Protein AF-A0A2V8LDD4-F1 (afdb_monomer_lite)

Foldseek 3Di:
DPADDPVLVVVLLVVLCVLVVVDPVSVVLSVLLVVLVPDDDDVVSLVSNLVSLVVSLVSCVVSVVVVSNVSSVVNSVRSVD

Radius of gyration: 11.64 Å; chains: 1; bounding box: 26×21×31 Å

Secondary structure (DSSP, 8-state):
--PPPHHHHHHHHHHHHHHTTT-HHHHHHHHHHHHHHHS-S-HHHHHHHHHHHHHHHHHHHHTT-HHHHHHHHHHHHHTT-

Structure (mmCIF, N/CA/C/O backbone):
data_AF-A0A2V8LDD4-F1
#
_entry.id   AF-A0A2V8LDD4-F1
#
loop_
_atom_site.group_PDB
_atom_site.id
_atom_site.type_symbol
_atom_site.label_atom_id
_atom_site.label_alt_id
_atom_site.label_comp_id
_atom_site.label_asym_id
_atom_site.label_entity_id
_atom_site.label_seq_id
_atom_site.pdbx_PDB_ins_code
_atom_site.Cartn_x
_atom_site.Cartn_y
_atom_site.Cartn_z
_atom_site.occupancy
_atom_site.B_iso_or_equiv
_atom_site.auth_seq_id
_atom_site.auth_comp_id
_atom_site.auth_asym_id
_atom_site.auth_atom_id
_atom_site.pdbx_PDB_model_num
ATOM 1 N N . MET A 1 1 ? 11.525 6.21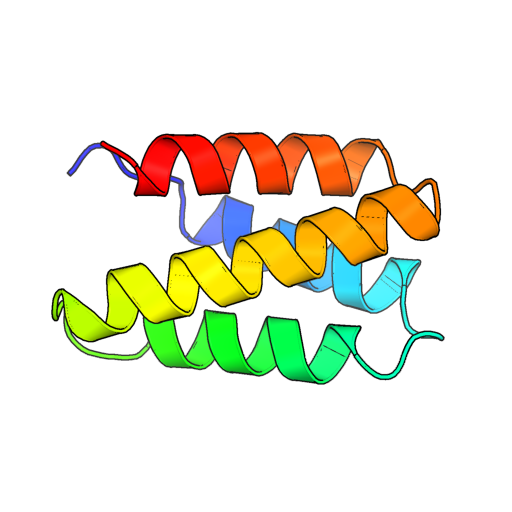6 -17.162 1.00 40.12 1 MET A N 1
ATO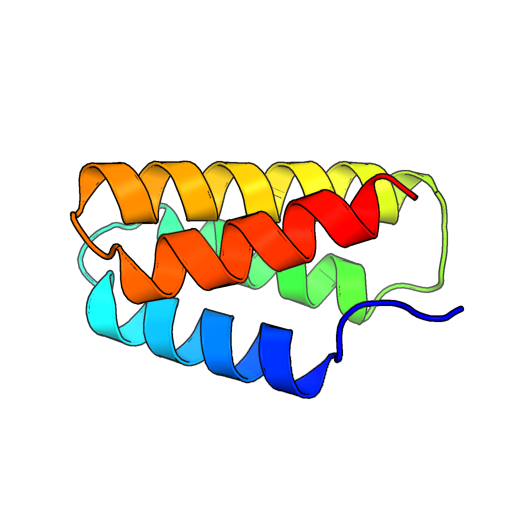M 2 C CA . MET A 1 1 ? 10.254 5.790 -16.551 1.00 40.12 1 MET A CA 1
ATOM 3 C C . MET A 1 1 ? 9.902 6.856 -15.527 1.00 40.12 1 MET A C 1
ATOM 5 O O . MET A 1 1 ? 10.521 6.890 -14.474 1.00 40.12 1 MET A O 1
ATOM 9 N N . GLU A 1 2 ? 9.036 7.812 -15.870 1.00 43.91 2 GLU A N 1
ATOM 10 C CA . GLU A 1 2 ? 8.532 8.797 -14.895 1.00 43.91 2 GLU A CA 1
ATOM 11 C C . GLU A 1 2 ? 7.450 8.114 -14.045 1.00 43.91 2 GLU A C 1
ATOM 13 O O . GLU A 1 2 ? 6.256 8.350 -14.204 1.00 43.91 2 GLU A O 1
ATOM 18 N N . GLY A 1 3 ? 7.883 7.146 -13.236 1.00 60.75 3 GLY A N 1
ATOM 19 C CA . GLY A 1 3 ? 7.047 6.415 -12.290 1.00 60.75 3 GLY A CA 1
ATOM 20 C C . GLY A 1 3 ? 6.998 7.119 -10.936 1.00 60.75 3 GLY A C 1
ATOM 21 O O . GLY A 1 3 ? 7.812 8.000 -10.649 1.00 60.75 3 GLY A O 1
ATOM 22 N N . PHE A 1 4 ? 6.040 6.719 -10.101 1.00 67.88 4 PHE A N 1
ATOM 23 C CA . PHE A 1 4 ? 5.945 7.149 -8.704 1.00 67.88 4 PHE A CA 1
ATOM 24 C C . PHE A 1 4 ? 7.296 6.990 -8.005 1.00 67.88 4 PHE A C 1
ATOM 26 O O . PHE A 1 4 ? 8.050 6.049 -8.252 1.00 67.88 4 PHE A O 1
ATOM 33 N N . SER A 1 5 ? 7.603 7.917 -7.102 1.00 78.69 5 SER A N 1
ATOM 34 C CA . SER A 1 5 ? 8.795 7.803 -6.269 1.00 78.69 5 SER A CA 1
ATOM 35 C C . SER A 1 5 ? 8.645 6.599 -5.335 1.00 78.69 5 SER A C 1
ATOM 37 O O . SER A 1 5 ? 7.681 6.534 -4.568 1.00 78.69 5 SER A O 1
ATOM 39 N N . SER A 1 6 ? 9.607 5.672 -5.373 1.00 76.31 6 SER A N 1
ATOM 40 C CA . SER A 1 6 ? 9.675 4.534 -4.444 1.00 76.31 6 SER A CA 1
ATOM 41 C C . SER A 1 6 ? 9.654 5.000 -2.988 1.00 76.31 6 SER A C 1
ATOM 43 O O . SER A 1 6 ? 8.936 4.430 -2.178 1.00 76.31 6 SER A O 1
ATOM 45 N N . VAL A 1 7 ? 10.322 6.118 -2.691 1.00 80.75 7 VAL A N 1
ATOM 46 C CA . VAL A 1 7 ? 10.325 6.765 -1.370 1.00 80.75 7 VAL A CA 1
ATOM 47 C C . VAL A 1 7 ? 8.919 7.209 -0.952 1.00 80.75 7 VAL A C 1
ATOM 49 O O . VAL A 1 7 ? 8.518 7.029 0.197 1.00 80.75 7 VAL A O 1
ATOM 52 N N . VAL A 1 8 ? 8.134 7.773 -1.878 1.00 84.12 8 VAL A N 1
ATOM 53 C CA . VAL A 1 8 ? 6.742 8.174 -1.598 1.00 84.12 8 VAL A CA 1
ATOM 54 C C . VAL A 1 8 ? 5.863 6.950 -1.355 1.00 84.12 8 VAL A C 1
ATOM 56 O O . VAL A 1 8 ? 4.999 6.989 -0.475 1.00 84.12 8 VAL A O 1
ATOM 59 N N . LEU A 1 9 ? 6.078 5.867 -2.107 1.00 86.44 9 LEU A N 1
ATOM 60 C CA . LEU A 1 9 ? 5.366 4.612 -1.897 1.00 86.44 9 LEU A CA 1
ATOM 61 C C . LEU A 1 9 ? 5.717 4.011 -0.532 1.00 86.44 9 LEU A C 1
ATOM 63 O O . LEU A 1 9 ? 4.805 3.789 0.254 1.00 86.44 9 LEU A O 1
ATOM 67 N N . GLU A 1 10 ? 6.996 3.841 -0.202 1.00 87.75 10 GLU A N 1
ATOM 68 C CA . GLU A 1 10 ? 7.443 3.303 1.090 1.00 87.75 10 GLU A CA 1
ATOM 69 C C . GLU A 1 10 ? 6.912 4.109 2.276 1.00 87.75 10 GLU A C 1
ATOM 71 O O . GLU A 1 10 ? 6.279 3.536 3.161 1.00 87.75 10 GLU A O 1
ATOM 76 N N . SER A 1 11 ? 7.035 5.440 2.244 1.00 90.00 11 SER A N 1
ATOM 77 C CA . SER A 1 11 ? 6.470 6.303 3.289 1.00 90.00 11 SER A CA 1
ATOM 78 C C . SER A 1 11 ? 4.945 6.162 3.397 1.00 90.00 11 SER A C 1
ATOM 80 O O . SER A 1 11 ? 4.375 6.225 4.485 1.00 90.00 11 SER A O 1
ATOM 82 N N . THR A 1 12 ? 4.249 5.940 2.277 1.00 91.06 12 THR A N 1
ATOM 83 C CA . THR A 1 12 ? 2.800 5.690 2.290 1.00 91.06 12 THR A CA 1
ATOM 84 C C . THR A 1 12 ? 2.464 4.321 2.888 1.00 91.06 12 THR A C 1
ATOM 86 O O . THR A 1 12 ? 1.458 4.211 3.585 1.00 91.06 12 THR A O 1
ATOM 89 N N . LEU A 1 13 ? 3.292 3.295 2.662 1.00 92.25 13 LEU A N 1
ATOM 90 C CA . LEU A 1 13 ? 3.123 1.965 3.257 1.00 92.25 13 LEU A CA 1
ATOM 91 C C . LEU A 1 13 ? 3.363 1.979 4.767 1.00 92.25 13 LEU A C 1
ATOM 93 O O . LEU A 1 13 ? 2.624 1.326 5.500 1.00 92.25 13 LEU A O 1
ATOM 97 N N . GLU A 1 14 ? 4.355 2.730 5.240 1.00 92.81 14 GLU A N 1
ATOM 98 C CA . GLU A 1 14 ? 4.608 2.914 6.674 1.00 92.81 14 GLU A CA 1
ATOM 99 C C . GLU A 1 14 ? 3.408 3.578 7.353 1.00 92.81 14 GLU A C 1
ATOM 101 O O . GLU A 1 14 ? 2.830 3.007 8.277 1.00 92.81 14 GLU A O 1
ATOM 106 N N . LEU A 1 15 ? 2.937 4.703 6.804 1.00 91.81 15 LEU A N 1
ATOM 107 C CA . LEU A 1 15 ? 1.741 5.388 7.303 1.00 91.81 15 LEU A CA 1
ATOM 108 C C . LEU A 1 15 ? 0.499 4.492 7.264 1.00 91.81 15 LEU A C 1
ATOM 110 O O . LEU A 1 15 ? -0.314 4.524 8.184 1.00 91.81 15 LEU A O 1
ATOM 114 N N . ALA A 1 16 ? 0.340 3.688 6.210 1.00 90.56 16 ALA A N 1
ATOM 115 C CA . ALA A 1 16 ? -0.748 2.724 6.098 1.00 90.56 16 ALA A CA 1
ATOM 116 C C . ALA A 1 16 ? -0.669 1.643 7.179 1.00 90.56 16 ALA A C 1
ATOM 118 O O . ALA A 1 16 ? -1.683 1.324 7.795 1.00 90.56 16 ALA A O 1
ATOM 119 N N . THR A 1 17 ? 0.526 1.112 7.428 1.00 92.00 17 THR A N 1
ATOM 120 C CA . THR A 1 17 ? 0.758 0.079 8.441 1.00 92.00 17 THR A CA 1
ATOM 121 C C . THR A 1 17 ? 0.471 0.608 9.840 1.00 92.00 17 THR A C 1
ATOM 123 O O . THR A 1 17 ? -0.156 -0.087 10.629 1.00 92.00 17 THR A O 1
ATOM 126 N N . GLU A 1 18 ? 0.870 1.842 10.144 1.00 92.19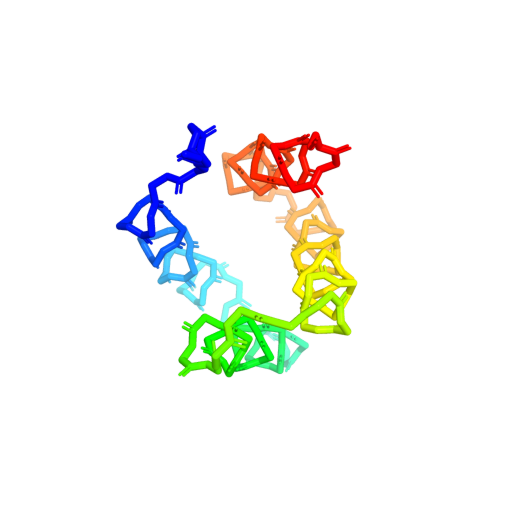 18 GLU A N 1
ATOM 127 C CA . GLU A 1 18 ? 0.608 2.466 11.443 1.00 92.19 18 GLU A CA 1
ATOM 128 C C . GLU A 1 18 ? -0.879 2.798 11.626 1.00 92.19 18 GLU A C 1
ATOM 130 O O . GLU A 1 18 ? -1.511 2.350 12.587 1.00 92.19 18 GLU A O 1
ATOM 135 N N . ALA A 1 19 ? -1.459 3.544 10.679 1.00 90.06 19 ALA A N 1
ATOM 136 C CA . ALA A 1 19 ? -2.820 4.071 10.782 1.00 90.06 19 ALA A CA 1
ATOM 137 C C . ALA A 1 19 ? -3.906 2.993 10.659 1.00 90.06 19 ALA A C 1
ATOM 139 O O . ALA A 1 19 ? -5.021 3.191 11.138 1.00 90.06 19 ALA A O 1
ATOM 140 N N . MET A 1 20 ? -3.595 1.869 10.009 1.00 91.56 20 MET A N 1
ATOM 141 C CA . MET A 1 20 ? -4.528 0.764 9.767 1.00 91.56 20 MET A CA 1
ATOM 142 C C . MET A 1 20 ? -4.032 -0.558 10.368 1.00 91.56 20 MET A C 1
ATOM 144 O O . MET A 1 20 ? -4.468 -1.629 9.946 1.00 91.56 20 MET A O 1
ATOM 148 N N . SER A 1 21 ? -3.151 -0.493 11.374 1.00 88.06 21 SER A N 1
ATOM 149 C CA . SER A 1 21 ? -2.528 -1.650 12.048 1.00 88.06 21 SER A CA 1
ATOM 150 C C . SER A 1 21 ? -3.521 -2.688 12.585 1.00 88.06 21 SER A C 1
ATOM 152 O O . SER A 1 21 ? -3.177 -3.858 12.740 1.00 88.06 21 SER A O 1
ATOM 154 N N . HIS A 1 22 ? -4.763 -2.283 12.851 1.00 87.56 22 HIS A N 1
ATOM 155 C CA . HIS A 1 22 ? -5.827 -3.158 13.339 1.00 87.56 22 HIS A CA 1
ATOM 156 C C . HIS A 1 22 ? -6.438 -4.072 12.263 1.00 87.56 22 HIS A C 1
ATOM 158 O O . HIS A 1 22 ? -7.136 -5.026 12.606 1.00 87.56 22 HIS A O 1
ATOM 164 N N . ASP A 1 23 ? -6.200 -3.810 10.975 1.00 89.31 23 ASP A N 1
ATOM 165 C CA . ASP A 1 23 ? -6.713 -4.628 9.876 1.00 89.31 23 ASP A CA 1
ATOM 166 C C . ASP A 1 23 ? -5.628 -5.563 9.351 1.00 89.31 23 ASP A C 1
ATOM 168 O O . ASP A 1 23 ? -4.682 -5.155 8.676 1.00 89.31 23 ASP A O 1
ATOM 172 N N . GLY A 1 24 ? -5.792 -6.856 9.641 1.00 86.50 24 GLY A N 1
ATOM 173 C CA . GLY A 1 24 ? -4.824 -7.891 9.276 1.00 86.50 24 GLY A CA 1
ATOM 174 C C . GLY A 1 24 ? -4.558 -8.016 7.771 1.00 86.50 24 GLY A C 1
ATOM 175 O O . GLY A 1 24 ? -3.552 -8.604 7.381 1.00 86.50 24 GLY A O 1
ATOM 176 N N . ARG A 1 25 ? -5.408 -7.441 6.908 1.00 91.12 25 ARG A N 1
ATOM 177 C CA . ARG A 1 25 ? -5.199 -7.435 5.451 1.00 91.12 25 ARG A CA 1
ATOM 178 C C . ARG A 1 25 ? -4.123 -6.437 5.018 1.00 91.12 25 ARG A C 1
ATOM 180 O O . ARG A 1 25 ? -3.525 -6.618 3.959 1.00 91.12 25 ARG A O 1
ATOM 187 N N . VAL A 1 26 ? -3.861 -5.403 5.822 1.00 91.19 26 VAL A N 1
ATOM 188 C CA . VAL A 1 26 ? -2.895 -4.337 5.507 1.00 91.19 26 VAL A CA 1
ATOM 189 C C . VAL A 1 26 ? -1.484 -4.900 5.401 1.00 91.19 26 VAL A C 1
ATOM 191 O O . VAL A 1 26 ? -0.808 -4.637 4.409 1.00 91.19 26 VAL A O 1
ATOM 194 N N . GLY A 1 27 ? -1.071 -5.735 6.359 1.00 90.06 27 GLY A N 1
ATOM 195 C CA . GLY A 1 27 ? 0.253 -6.367 6.348 1.00 90.06 27 GLY A CA 1
ATOM 196 C C . GLY A 1 27 ? 0.496 -7.183 5.077 1.00 90.06 27 GLY 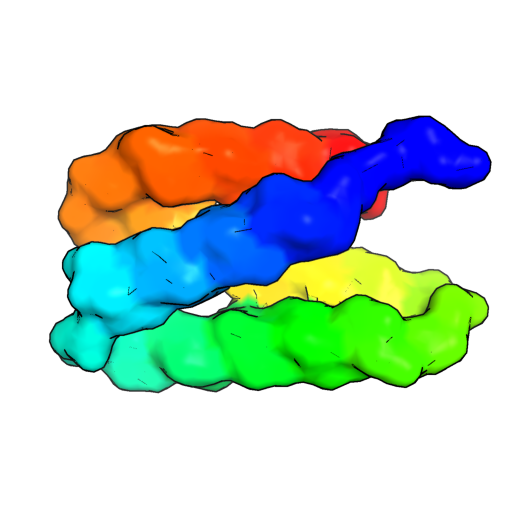A C 1
ATOM 197 O O . GLY A 1 27 ? 1.503 -6.984 4.403 1.00 90.06 27 GLY A O 1
ATOM 198 N N . ALA A 1 28 ? -0.477 -8.009 4.679 1.00 91.25 28 ALA A N 1
ATOM 199 C CA . ALA A 1 28 ? -0.386 -8.803 3.453 1.00 91.25 28 ALA A CA 1
ATOM 200 C C . ALA A 1 28 ? -0.267 -7.930 2.190 1.00 91.25 28 ALA A C 1
ATOM 202 O O . ALA A 1 28 ? 0.501 -8.252 1.283 1.00 91.25 28 ALA A O 1
ATOM 203 N N . CYS A 1 29 ? -0.988 -6.803 2.134 1.00 92.19 29 CYS A N 1
ATOM 204 C CA . CYS A 1 29 ? -0.880 -5.862 1.017 1.00 92.19 29 CYS A CA 1
ATOM 205 C C . CYS A 1 29 ? 0.502 -5.195 0.974 1.00 92.19 29 CYS A C 1
ATOM 207 O O . CYS A 1 29 ? 1.105 -5.107 -0.093 1.00 92.19 29 CYS A O 1
ATOM 209 N N . VAL A 1 30 ? 1.019 -4.748 2.122 1.00 91.50 30 VAL A N 1
ATOM 210 C CA . VAL A 1 30 ? 2.331 -4.090 2.226 1.00 91.50 30 VAL A CA 1
ATOM 211 C C . VAL A 1 30 ? 3.459 -5.044 1.832 1.00 91.50 30 VAL A C 1
ATOM 213 O O . VAL A 1 30 ? 4.338 -4.662 1.061 1.00 91.50 30 VAL A O 1
ATOM 216 N N . GLU A 1 31 ? 3.421 -6.292 2.300 1.00 90.88 31 GLU A N 1
ATOM 217 C CA . GLU A 1 31 ? 4.398 -7.316 1.920 1.00 90.88 31 GLU A CA 1
ATOM 218 C C . GLU A 1 31 ? 4.357 -7.632 0.423 1.00 90.88 31 GLU A C 1
ATOM 220 O O . GLU A 1 31 ? 5.408 -7.722 -0.212 1.00 90.88 31 GLU A O 1
ATOM 225 N N . ALA A 1 32 ? 3.161 -7.764 -0.161 1.00 90.62 32 ALA A N 1
ATOM 226 C CA . ALA A 1 32 ? 3.013 -7.995 -1.596 1.00 90.62 32 ALA A CA 1
ATOM 227 C C . ALA A 1 32 ? 3.600 -6.837 -2.418 1.00 90.62 32 ALA A C 1
ATOM 229 O O . ALA A 1 32 ? 4.325 -7.075 -3.383 1.00 90.62 32 ALA A O 1
ATOM 230 N N . ILE A 1 33 ? 3.348 -5.591 -2.004 1.00 90.44 33 ILE A N 1
ATOM 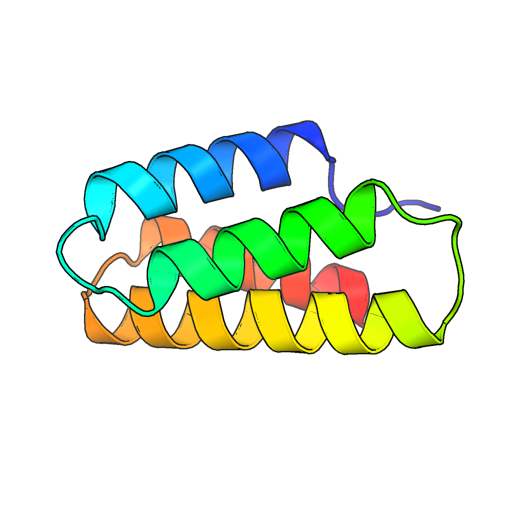231 C CA . ILE A 1 33 ? 3.896 -4.397 -2.658 1.00 90.44 33 ILE A CA 1
ATOM 232 C C . ILE A 1 33 ? 5.426 -4.389 -2.574 1.00 90.44 33 ILE A C 1
ATOM 234 O O . ILE A 1 33 ? 6.080 -4.229 -3.601 1.00 90.44 33 ILE A O 1
ATOM 238 N N . ARG A 1 34 ? 6.006 -4.608 -1.386 1.00 88.81 34 ARG A N 1
ATOM 239 C CA . ARG A 1 34 ? 7.470 -4.650 -1.208 1.00 88.81 34 ARG A CA 1
ATOM 240 C C . ARG A 1 34 ? 8.117 -5.740 -2.056 1.00 88.81 34 ARG A C 1
ATOM 242 O O . ARG A 1 34 ? 9.080 -5.461 -2.760 1.00 88.81 34 ARG A O 1
ATOM 249 N N . ARG A 1 35 ? 7.528 -6.939 -2.087 1.00 87.88 35 ARG A N 1
ATOM 250 C CA . ARG A 1 35 ? 8.005 -8.043 -2.932 1.00 87.88 35 ARG A CA 1
ATOM 251 C C . ARG A 1 35 ? 8.025 -7.669 -4.415 1.00 87.88 35 ARG A C 1
ATOM 253 O O . ARG A 1 35 ? 8.980 -8.007 -5.109 1.00 87.88 35 ARG A O 1
ATOM 260 N N . CYS A 1 36 ? 7.001 -6.964 -4.896 1.00 85.06 36 CYS A N 1
ATOM 261 C CA . CYS A 1 36 ? 6.953 -6.514 -6.288 1.00 85.06 36 CYS A CA 1
ATOM 262 C C . CYS A 1 36 ? 8.020 -5.452 -6.598 1.00 85.06 36 CYS A C 1
ATOM 264 O O . CYS A 1 36 ? 8.535 -5.435 -7.708 1.00 85.06 36 CYS A O 1
ATOM 266 N N . LEU A 1 37 ? 8.362 -4.586 -5.636 1.00 81.06 37 LEU A N 1
ATOM 267 C CA . LEU A 1 37 ? 9.404 -3.562 -5.799 1.00 81.06 37 LEU A CA 1
ATOM 268 C C . LEU A 1 37 ? 10.827 -4.136 -5.744 1.00 81.06 37 LEU A C 1
ATOM 270 O O . LEU A 1 37 ? 11.716 -3.622 -6.417 1.00 81.06 37 LEU A O 1
ATOM 274 N N . GLU A 1 38 ? 11.049 -5.173 -4.935 1.00 82.88 38 GLU A N 1
ATOM 275 C CA . GLU A 1 38 ? 12.336 -5.877 -4.839 1.00 82.88 38 GLU A CA 1
ATOM 276 C C . GLU A 1 38 ? 12.597 -6.791 -6.046 1.00 82.88 38 GLU A C 1
ATOM 278 O O . GLU A 1 38 ? 13.745 -7.128 -6.344 1.00 82.88 38 GLU A O 1
ATOM 283 N N . SER A 1 39 ? 11.536 -7.200 -6.746 1.00 74.62 39 SER A N 1
ATOM 284 C CA . SER A 1 39 ? 11.628 -8.074 -7.913 1.00 74.62 39 SER A CA 1
ATOM 285 C C . SER A 1 39 ? 12.066 -7.300 -9.161 1.00 74.62 39 SER A C 1
ATOM 287 O O . SER A 1 39 ? 11.736 -6.131 -9.349 1.00 74.62 39 SER A O 1
ATOM 289 N N . SER A 1 40 ? 12.828 -7.966 -10.038 1.00 64.44 40 SER A N 1
ATOM 290 C CA . SER A 1 40 ? 13.227 -7.426 -11.348 1.00 64.44 40 SER A CA 1
ATOM 291 C C . SER A 1 40 ? 11.999 -6.937 -12.131 1.00 64.44 40 SER A C 1
ATOM 293 O O . SER A 1 40 ? 10.960 -7.593 -12.050 1.00 64.44 40 SER A O 1
ATOM 295 N N . PRO A 1 41 ? 12.109 -5.859 -12.936 1.00 65.62 41 PRO A N 1
ATOM 296 C CA . PRO A 1 41 ? 10.998 -5.356 -13.738 1.00 65.62 41 PRO A CA 1
ATOM 297 C C . PRO A 1 41 ? 10.509 -6.442 -14.698 1.00 65.62 41 PRO A C 1
ATOM 299 O O . PRO A 1 41 ? 11.148 -6.745 -15.706 1.00 65.62 41 PRO A O 1
ATOM 302 N N . ASP A 1 42 ? 9.382 -7.045 -14.348 1.00 71.12 42 ASP A N 1
ATOM 303 C CA . ASP A 1 42 ? 8.663 -8.020 -15.151 1.00 71.12 42 ASP A CA 1
ATOM 304 C C . ASP A 1 42 ? 7.179 -7.610 -15.138 1.00 71.12 42 ASP A C 1
ATOM 306 O O . ASP A 1 42 ? 6.635 -7.333 -14.064 1.00 71.12 42 ASP A O 1
ATOM 310 N N . PRO A 1 43 ? 6.524 -7.541 -16.313 1.00 70.00 43 PRO A N 1
ATOM 311 C CA . PRO A 1 43 ? 5.127 -7.132 -16.450 1.00 70.00 43 PRO A CA 1
ATOM 312 C C . PRO A 1 43 ? 4.145 -7.896 -15.550 1.00 70.00 43 PRO A C 1
ATOM 314 O O . PRO A 1 43 ? 3.050 -7.402 -15.260 1.00 70.00 43 PRO A O 1
ATOM 317 N N . GLN A 1 44 ? 4.490 -9.113 -15.124 1.00 75.06 44 GLN A N 1
ATOM 318 C CA . GLN A 1 44 ? 3.683 -9.860 -14.167 1.00 75.06 44 GLN A CA 1
ATOM 319 C C . GLN A 1 44 ? 3.669 -9.183 -12.785 1.00 75.06 44 GLN A C 1
ATOM 321 O O . GLN A 1 44 ? 2.597 -9.037 -12.191 1.00 75.06 44 GLN A O 1
ATOM 326 N N . HIS A 1 45 ? 4.813 -8.666 -12.329 1.00 79.06 45 HIS A N 1
ATOM 327 C CA . HIS A 1 45 ? 4.929 -7.929 -11.068 1.00 79.06 45 HIS A CA 1
ATOM 328 C C . HIS A 1 45 ? 4.195 -6.588 -11.114 1.00 79.06 45 HIS A C 1
ATOM 330 O O . HIS A 1 45 ? 3.636 -6.176 -10.103 1.00 79.06 45 HIS A O 1
ATOM 336 N N . ASP A 1 46 ? 4.098 -5.934 -12.276 1.00 80.38 46 ASP A N 1
ATOM 337 C CA . ASP A 1 46 ? 3.339 -4.681 -12.411 1.00 80.38 46 ASP A CA 1
ATOM 338 C C . ASP A 1 46 ? 1.835 -4.893 -12.171 1.00 80.38 46 ASP A C 1
ATOM 340 O O . ASP A 1 46 ? 1.160 -4.080 -11.528 1.00 80.38 46 ASP A O 1
ATOM 344 N N . ASN A 1 47 ? 1.291 -6.015 -12.655 1.00 83.88 47 ASN A N 1
ATOM 345 C CA . ASN A 1 47 ? -0.107 -6.371 -12.423 1.00 83.88 47 ASN A CA 1
ATOM 346 C C . ASN A 1 47 ? -0.368 -6.730 -10.954 1.00 83.88 47 ASN A C 1
ATOM 348 O O . ASN A 1 47 ? -1.385 -6.297 -10.400 1.00 83.88 47 ASN A O 1
ATOM 352 N N . GLU A 1 48 ? 0.538 -7.483 -10.329 1.00 87.25 48 GLU A N 1
ATOM 353 C CA . GLU A 1 48 ? 0.460 -7.841 -8.908 1.00 87.25 48 GLU A CA 1
ATOM 354 C C . GLU A 1 48 ? 0.588 -6.605 -8.010 1.00 87.25 48 GLU A C 1
ATOM 356 O O . GLU A 1 48 ? -0.259 -6.385 -7.140 1.00 87.25 48 GLU A O 1
ATOM 361 N N . LEU A 1 49 ? 1.560 -5.734 -8.291 1.00 87.56 49 LEU A N 1
ATOM 362 C CA . LEU A 1 49 ? 1.764 -4.458 -7.612 1.00 87.56 49 LEU A CA 1
ATOM 363 C C . LEU A 1 49 ? 0.510 -3.590 -7.691 1.00 87.56 49 LEU A C 1
ATOM 365 O O . LEU A 1 49 ? 0.020 -3.095 -6.676 1.00 87.56 49 LEU A O 1
ATOM 369 N N . ARG A 1 50 ? -0.069 -3.449 -8.887 1.00 87.50 50 ARG A N 1
ATOM 370 C CA . ARG A 1 50 ? -1.316 -2.701 -9.075 1.00 87.50 50 ARG A CA 1
ATOM 371 C C . ARG A 1 50 ? -2.463 -3.301 -8.267 1.00 87.50 50 ARG A C 1
ATOM 373 O O . ARG A 1 50 ? -3.237 -2.549 -7.670 1.00 87.50 50 ARG A O 1
ATOM 380 N N . SER A 1 51 ? -2.589 -4.627 -8.252 1.00 91.19 51 SER A N 1
ATOM 381 C CA . SER A 1 51 ? -3.625 -5.315 -7.479 1.00 91.19 51 SER A CA 1
ATOM 382 C C . SER A 1 51 ? -3.462 -5.050 -5.981 1.00 91.19 51 SER A C 1
ATOM 384 O O . SER A 1 51 ? -4.426 -4.678 -5.316 1.00 91.19 51 SER A O 1
ATOM 386 N N . ALA A 1 52 ? -2.239 -5.155 -5.461 1.00 92.62 52 ALA A N 1
ATOM 387 C CA . ALA A 1 52 ? -1.943 -4.940 -4.049 1.00 92.62 52 ALA A CA 1
ATOM 388 C C . ALA A 1 52 ? -2.135 -3.472 -3.619 1.00 92.62 52 ALA A C 1
ATOM 390 O O . ALA A 1 52 ? -2.746 -3.209 -2.584 1.00 92.62 52 ALA A O 1
ATOM 391 N N . VAL A 1 53 ? -1.707 -2.504 -4.440 1.00 92.25 53 VAL A N 1
ATOM 392 C CA . VAL A 1 53 ? -1.949 -1.067 -4.196 1.00 92.25 53 VAL A CA 1
ATOM 393 C C . VAL A 1 53 ? -3.448 -0.750 -4.209 1.00 92.25 53 VAL A C 1
ATOM 395 O O . VAL A 1 53 ? -3.918 0.036 -3.387 1.00 92.25 53 VAL A O 1
ATOM 398 N N . THR A 1 54 ? -4.217 -1.372 -5.109 1.00 93.38 54 THR A N 1
ATOM 399 C CA . THR A 1 54 ? -5.676 -1.177 -5.183 1.00 93.38 54 THR A CA 1
ATOM 400 C C . THR A 1 54 ? -6.384 -1.777 -3.967 1.00 93.38 54 THR A C 1
ATOM 402 O O . THR A 1 54 ? -7.244 -1.122 -3.386 1.00 93.38 54 THR A O 1
ATOM 405 N N . ALA A 1 55 ? -5.985 -2.971 -3.523 1.00 94.25 55 ALA A N 1
ATOM 406 C CA . ALA A 1 55 ? -6.527 -3.577 -2.309 1.00 94.25 55 ALA A CA 1
ATOM 407 C C . ALA A 1 55 ? -6.240 -2.713 -1.068 1.00 94.25 55 ALA A C 1
ATOM 409 O O . ALA A 1 55 ? -7.134 -2.457 -0.260 1.00 94.25 55 ALA A O 1
ATOM 410 N N . LEU A 1 56 ? -5.016 -2.188 -0.945 1.00 94.12 56 LEU A N 1
ATOM 411 C CA . LEU A 1 56 ? -4.654 -1.293 0.153 1.00 94.12 56 LEU A CA 1
ATOM 412 C C . LEU A 1 56 ? -5.441 0.027 0.109 1.00 94.12 56 LEU A C 1
ATOM 414 O O . LEU A 1 56 ? -5.836 0.548 1.152 1.00 94.12 56 LEU A O 1
ATOM 418 N N . LEU A 1 57 ? -5.708 0.550 -1.092 1.00 94.81 57 LEU A N 1
ATOM 419 C CA . LEU A 1 57 ? -6.558 1.722 -1.299 1.00 94.81 57 LEU A CA 1
ATOM 420 C C . LEU A 1 57 ? -7.985 1.475 -0.795 1.00 94.81 57 LEU A C 1
ATOM 422 O O . LEU A 1 57 ? -8.537 2.322 -0.096 1.00 94.81 57 LEU A O 1
ATOM 426 N N . GLU A 1 58 ? -8.584 0.334 -1.128 1.00 94.50 58 GLU A N 1
ATOM 427 C CA . GLU A 1 58 ? -9.935 -0.012 -0.675 1.00 94.50 58 GLU A CA 1
ATOM 428 C C . GLU A 1 58 ? -10.017 -0.098 0.851 1.00 94.50 58 GLU A C 1
ATOM 430 O O . GLU A 1 58 ? -10.953 0.442 1.443 1.00 94.50 58 GLU A O 1
ATOM 435 N N . ILE A 1 59 ? -9.012 -0.699 1.494 1.00 93.31 59 ILE A N 1
ATOM 436 C CA . ILE A 1 59 ? -8.918 -0.748 2.959 1.00 93.31 59 ILE A CA 1
ATOM 437 C C . ILE A 1 59 ? -8.804 0.669 3.535 1.00 93.31 59 ILE A C 1
ATOM 439 O O . ILE A 1 59 ? -9.539 1.019 4.459 1.00 93.31 59 ILE A O 1
ATOM 443 N N . ALA A 1 60 ? -7.951 1.517 2.952 1.00 93.62 60 ALA A N 1
ATOM 444 C CA . ALA A 1 60 ? -7.805 2.907 3.378 1.00 93.62 60 ALA A CA 1
ATOM 445 C C . ALA A 1 60 ? -9.115 3.698 3.259 1.00 93.62 60 ALA A C 1
ATOM 447 O O . ALA A 1 60 ? -9.435 4.490 4.144 1.00 93.62 60 ALA A O 1
ATOM 448 N N . VAL A 1 61 ? -9.910 3.458 2.213 1.00 93.50 61 VAL A N 1
ATOM 449 C CA . VAL A 1 61 ? -11.242 4.064 2.067 1.00 93.50 61 VAL A CA 1
ATOM 450 C C . VAL A 1 61 ? -12.214 3.527 3.122 1.00 93.50 61 VAL A C 1
ATOM 452 O O . VAL A 1 61 ? -12.893 4.323 3.767 1.00 93.50 61 VAL A O 1
ATOM 455 N N . GLN A 1 62 ? -12.253 2.209 3.345 1.00 93.75 62 GLN A N 1
ATOM 456 C CA . GLN A 1 62 ? -13.107 1.572 4.361 1.00 93.75 62 GLN A CA 1
ATOM 457 C C . GLN A 1 62 ? -12.814 2.090 5.776 1.00 93.75 62 GLN A C 1
ATOM 459 O O . GLN A 1 62 ? -13.727 2.260 6.583 1.00 93.75 62 GLN A O 1
ATOM 464 N N . GLN A 1 63 ? -11.547 2.379 6.068 1.00 91.06 63 GLN A N 1
ATOM 465 C CA . GLN A 1 63 ? -11.097 2.894 7.361 1.00 91.06 63 GLN A CA 1
ATOM 466 C C . GLN A 1 63 ? -11.060 4.425 7.444 1.00 91.06 63 GLN A C 1
ATOM 468 O O . GLN A 1 63 ? -10.536 4.973 8.412 1.00 91.06 63 GLN A O 1
ATOM 473 N N . HIS A 1 64 ? -11.626 5.130 6.458 1.00 92.62 64 HIS A N 1
ATOM 474 C CA . HIS A 1 64 ? -11.678 6.596 6.408 1.00 92.62 64 HIS A CA 1
ATOM 475 C C . HIS A 1 64 ? -10.290 7.273 6.436 1.00 92.62 64 HIS A C 1
ATOM 477 O O . HIS A 1 64 ? -10.157 8.449 6.779 1.00 92.62 64 HIS A O 1
ATOM 483 N N . GLN A 1 65 ? -9.242 6.559 6.017 1.00 93.31 65 GLN A N 1
ATOM 484 C CA . GLN A 1 65 ? -7.874 7.063 5.893 1.00 93.31 65 GLN A CA 1
ATOM 485 C C . GLN A 1 65 ? -7.684 7.800 4.561 1.00 93.31 65 GLN A C 1
ATOM 487 O O . GLN A 1 65 ? -6.910 7.398 3.691 1.00 93.31 65 GLN A O 1
ATOM 492 N N . PHE A 1 66 ? -8.408 8.907 4.378 1.00 91.25 66 PHE A N 1
ATOM 493 C CA . PHE A 1 66 ? -8.513 9.603 3.089 1.00 91.25 66 PHE A CA 1
ATOM 494 C C . PHE A 1 66 ? -7.185 10.148 2.546 1.00 91.25 66 PHE A C 1
ATOM 496 O O . PHE A 1 66 ? -6.988 10.180 1.330 1.00 91.25 66 PHE A O 1
ATOM 503 N N . LEU A 1 67 ? -6.258 10.557 3.420 1.00 91.12 67 LEU A N 1
ATOM 504 C CA . LEU A 1 67 ? -4.927 11.008 3.001 1.00 91.12 67 LEU A CA 1
ATOM 505 C C . LEU A 1 67 ? -4.127 9.859 2.372 1.00 91.12 67 LEU A C 1
ATOM 507 O O . LEU A 1 67 ? -3.522 10.030 1.314 1.00 91.12 67 LEU A O 1
ATOM 511 N N . ILE A 1 68 ? -4.162 8.689 3.010 1.00 92.00 68 ILE A N 1
ATOM 512 C CA . ILE A 1 68 ? -3.482 7.473 2.553 1.00 92.00 68 ILE A CA 1
ATOM 513 C C . ILE A 1 68 ? -4.140 6.981 1.262 1.00 92.00 68 ILE A C 1
ATOM 515 O O . ILE A 1 68 ? -3.454 6.752 0.268 1.00 92.00 68 ILE A O 1
ATOM 519 N N . ALA A 1 69 ? -5.474 6.941 1.229 1.00 92.69 69 ALA A N 1
ATOM 520 C CA . ALA A 1 69 ? -6.242 6.589 0.041 1.00 92.69 69 ALA A CA 1
ATOM 521 C C . ALA A 1 69 ? -5.904 7.495 -1.156 1.00 92.69 69 ALA A C 1
ATOM 523 O O . ALA A 1 69 ? -5.665 7.011 -2.260 1.00 92.69 69 ALA A O 1
ATOM 524 N N . LYS A 1 70 ? -5.808 8.816 -0.960 1.00 92.94 70 LYS A N 1
ATOM 525 C CA . LYS A 1 70 ? -5.436 9.735 -2.043 1.00 92.94 70 LYS A CA 1
ATOM 526 C C . LYS A 1 70 ? -4.049 9.416 -2.616 1.00 92.94 70 LYS A C 1
ATOM 528 O O . LYS A 1 70 ? -3.903 9.369 -3.836 1.00 92.94 70 LYS A O 1
ATOM 533 N N . ARG A 1 71 ? -3.056 9.167 -1.756 1.00 91.88 71 ARG A N 1
ATOM 534 C CA . ARG A 1 71 ? -1.689 8.819 -2.184 1.00 91.88 71 ARG A CA 1
ATOM 535 C C . ARG A 1 71 ? -1.659 7.498 -2.952 1.00 91.88 71 ARG A C 1
ATOM 537 O O . ARG A 1 71 ? -1.095 7.436 -4.040 1.00 91.88 71 ARG A O 1
ATOM 544 N N . LEU A 1 72 ? -2.331 6.467 -2.440 1.00 91.69 72 LEU A N 1
ATOM 545 C CA . LEU A 1 72 ? -2.422 5.163 -3.104 1.00 91.69 72 LEU A CA 1
ATOM 546 C C . LEU A 1 72 ? -3.134 5.253 -4.459 1.00 91.69 72 LEU A C 1
ATOM 548 O O . LEU A 1 72 ? -2.715 4.612 -5.419 1.00 91.69 72 LEU A O 1
ATOM 552 N N . LEU A 1 73 ? -4.163 6.095 -4.573 1.00 91.25 73 LEU A N 1
ATOM 553 C CA . LEU A 1 73 ? -4.851 6.348 -5.837 1.00 91.25 73 LEU A CA 1
ATOM 554 C C . LEU A 1 73 ? -3.939 7.016 -6.877 1.00 91.25 73 LEU A C 1
ATOM 556 O O . LEU A 1 73 ? -4.003 6.674 -8.058 1.00 91.25 73 LEU A O 1
ATOM 560 N N . GLU A 1 74 ? -3.103 7.973 -6.469 1.00 90.00 74 GLU A N 1
ATOM 561 C CA . GLU A 1 74 ? -2.123 8.607 -7.359 1.00 90.00 74 GLU A CA 1
ATOM 562 C C . GLU A 1 74 ? -1.091 7.590 -7.865 1.0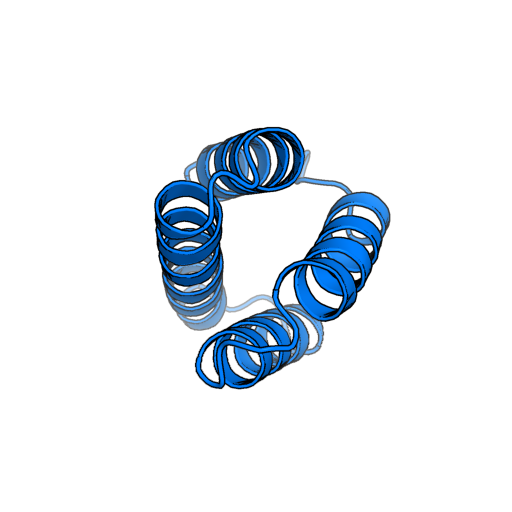0 90.00 74 GLU A C 1
ATOM 564 O O . GLU A 1 74 ? -0.839 7.529 -9.069 1.00 90.00 74 GLU A O 1
ATOM 569 N N . ILE A 1 75 ? -0.588 6.724 -6.983 1.00 87.69 75 ILE A N 1
ATOM 570 C CA . ILE A 1 75 ? 0.341 5.639 -7.332 1.00 87.69 75 ILE A CA 1
ATOM 571 C C . ILE A 1 75 ? -0.320 4.644 -8.297 1.00 87.69 75 ILE A C 1
ATOM 573 O O . ILE A 1 75 ? 0.226 4.348 -9.360 1.00 87.69 75 ILE A O 1
ATOM 577 N N . ALA A 1 76 ? -1.541 4.192 -7.996 1.00 87.19 76 ALA A N 1
ATOM 578 C CA . ALA A 1 76 ? -2.295 3.273 -8.850 1.00 87.19 76 ALA A CA 1
ATOM 579 C C . ALA A 1 76 ? -2.560 3.843 -10.255 1.00 87.19 76 ALA A C 1
ATOM 581 O O . ALA A 1 76 ? -2.603 3.098 -11.234 1.00 87.19 76 ALA A O 1
ATOM 582 N N . ARG A 1 77 ? -2.737 5.166 -10.378 1.00 86.06 77 ARG A N 1
ATOM 583 C CA . ARG A 1 77 ? -2.882 5.841 -11.678 1.00 86.06 77 ARG A CA 1
ATOM 584 C C . ARG A 1 77 ? -1.579 5.875 -12.465 1.00 86.06 77 ARG A C 1
ATOM 586 O O . ARG A 1 77 ? -1.625 5.754 -13.685 1.00 86.06 77 ARG A O 1
ATOM 593 N N . GLN A 1 78 ? -0.450 6.050 -11.790 1.00 83.94 78 GLN A N 1
ATOM 594 C CA . GLN A 1 78 ? 0.863 6.058 -12.432 1.00 83.94 78 GLN A CA 1
ATOM 595 C C . GLN A 1 78 ? 1.266 4.657 -12.905 1.00 83.94 78 GLN A C 1
ATOM 597 O O . GLN A 1 78 ? 1.820 4.537 -13.986 1.00 83.94 78 GLN A O 1
ATOM 602 N N . LEU A 1 79 ? 0.860 3.605 -12.185 1.00 77.88 79 LEU A N 1
ATOM 603 C CA . LEU A 1 79 ? 1.008 2.198 -12.597 1.00 77.88 79 LEU A CA 1
ATOM 604 C C . LEU A 1 79 ? 0.171 1.792 -13.829 1.00 77.88 79 LEU A C 1
ATOM 606 O O . LEU A 1 79 ? 0.332 0.691 -14.344 1.00 77.88 79 LEU A O 1
ATOM 610 N N . ARG A 1 80 ? -0.781 2.623 -14.280 1.00 67.31 80 ARG A N 1
ATOM 611 C CA . ARG A 1 80 ? -1.591 2.358 -15.489 1.00 67.31 80 ARG A CA 1
ATOM 612 C C . ARG A 1 80 ? -0.990 2.939 -16.773 1.00 67.31 80 ARG A C 1
ATOM 614 O O . ARG A 1 80 ? -1.572 2.706 -17.831 1.00 67.31 80 ARG A O 1
ATOM 621 N N . ARG A 1 81 ? 0.065 3.749 -16.675 1.00 57.50 81 ARG A N 1
ATOM 622 C CA . ARG A 1 81 ? 0.736 4.382 -17.819 1.00 57.50 81 ARG A CA 1
ATOM 623 C C . ARG A 1 81 ? 1.934 3.561 -18.255 1.00 57.50 81 ARG A C 1
ATOM 625 O O . ARG A 1 81 ? 2.155 3.533 -19.482 1.00 57.50 81 ARG A O 1
#

pLDDT: mean 85.36, std 10.9, range [40.12, 94.81]

Sequence (81 aa):
MEGFSSVVLESTLELATEAMSHDGRVGACVEAIRRCLESSPDPQHDNELRSAVTALLEIAVQQHQFLIAKRLLEIARQLRR